Protein AF-A0A7K0P9S9-F1 (afdb_monomer)

pLDDT: mean 76.38, std 18.38, range [38.97, 96.06]

Structure (mmCIF, N/CA/C/O backbone):
data_AF-A0A7K0P9S9-F1
#
_entry.id   AF-A0A7K0P9S9-F1
#
loop_
_atom_site.group_PDB
_atom_site.id
_atom_site.type_symbol
_atom_site.label_atom_id
_atom_site.label_alt_id
_atom_site.label_comp_id
_atom_site.label_asym_id
_atom_site.label_entity_id
_atom_site.label_seq_id
_atom_site.pdbx_PDB_ins_code
_atom_site.Cartn_x
_atom_site.Cartn_y
_atom_site.Cartn_z
_atom_site.occupancy
_atom_site.B_iso_or_equiv
_atom_site.auth_seq_id
_atom_site.auth_comp_id
_atom_site.auth_asym_id
_atom_site.auth_atom_id
_atom_site.pdbx_PDB_model_num
ATOM 1 N N . MET A 1 1 ? 55.069 -42.524 -45.755 1.00 46.22 1 MET A N 1
ATOM 2 C CA . MET A 1 1 ? 55.051 -42.635 -44.283 1.00 46.22 1 MET A CA 1
ATOM 3 C C . MET A 1 1 ? 53.848 -41.819 -43.830 1.00 46.22 1 MET A C 1
ATOM 5 O O . MET A 1 1 ? 53.844 -40.620 -44.064 1.00 46.22 1 MET A O 1
ATOM 9 N N . PHE A 1 2 ? 52.770 -42.476 -43.396 1.00 47.38 2 PHE A N 1
ATOM 10 C CA . PHE A 1 2 ? 51.515 -41.828 -43.003 1.00 47.38 2 PHE A CA 1
ATOM 11 C C . PHE A 1 2 ? 51.431 -41.832 -41.476 1.00 47.38 2 PHE A C 1
ATOM 13 O O . PHE A 1 2 ? 51.396 -42.909 -40.890 1.00 47.38 2 PHE A O 1
ATOM 20 N N . GLU A 1 3 ? 51.360 -40.657 -40.852 1.00 45.53 3 GLU A N 1
ATOM 21 C CA . GLU A 1 3 ? 50.881 -40.504 -39.477 1.00 45.53 3 GLU A CA 1
ATOM 22 C C . GLU A 1 3 ? 49.570 -39.719 -39.521 1.00 45.53 3 GLU A C 1
ATOM 24 O O . GLU A 1 3 ? 49.528 -38.530 -39.824 1.00 45.53 3 GLU A O 1
ATOM 29 N N . ASN A 1 4 ? 48.482 -40.445 -39.280 1.00 43.81 4 ASN A N 1
ATOM 30 C CA . ASN A 1 4 ? 47.153 -39.926 -39.011 1.00 43.81 4 ASN A CA 1
ATOM 31 C C . ASN A 1 4 ? 46.782 -40.371 -37.592 1.00 43.81 4 ASN A C 1
ATOM 33 O O . ASN A 1 4 ? 46.809 -41.565 -37.300 1.00 43.81 4 ASN A O 1
ATOM 37 N N . GLY A 1 5 ? 46.349 -39.417 -36.768 1.00 40.16 5 GLY A N 1
ATOM 38 C CA . GLY A 1 5 ? 45.393 -39.659 -35.689 1.00 40.16 5 GLY A CA 1
ATOM 39 C C . GLY A 1 5 ? 45.955 -39.923 -34.290 1.00 40.16 5 GLY A C 1
ATOM 40 O O . GLY A 1 5 ? 46.344 -41.040 -33.969 1.00 40.16 5 GLY A O 1
ATOM 41 N N . ARG A 1 6 ? 45.804 -38.934 -33.399 1.00 47.31 6 ARG A N 1
ATOM 42 C CA . ARG A 1 6 ? 44.916 -39.009 -32.217 1.00 47.31 6 ARG A CA 1
ATOM 43 C C . ARG A 1 6 ? 45.070 -37.766 -31.336 1.00 47.31 6 ARG A C 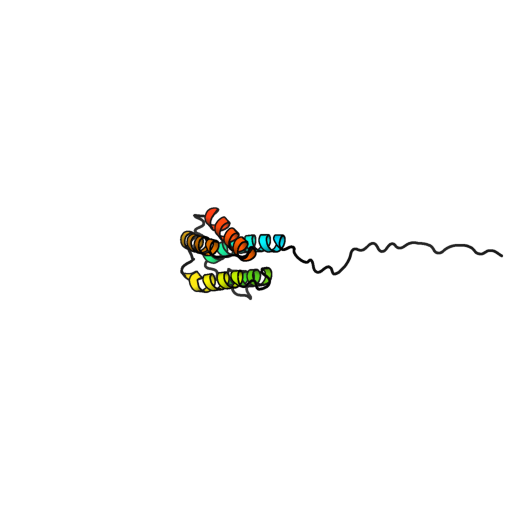1
ATOM 45 O O . ARG A 1 6 ? 46.042 -37.608 -30.612 1.00 47.31 6 ARG A O 1
ATOM 52 N N . GLY A 1 7 ? 44.028 -36.950 -31.346 1.00 43.22 7 GLY A N 1
ATOM 53 C CA . GLY A 1 7 ? 43.718 -35.934 -30.345 1.00 43.22 7 GLY A CA 1
ATOM 54 C C . GLY A 1 7 ? 42.266 -35.540 -30.605 1.00 43.22 7 GLY A C 1
ATOM 55 O O . GLY A 1 7 ? 42.010 -34.700 -31.447 1.00 43.22 7 GLY A O 1
ATOM 56 N N . GLY A 1 8 ? 41.250 -36.237 -30.109 1.00 44.38 8 GLY A N 1
ATOM 57 C CA . GLY A 1 8 ? 41.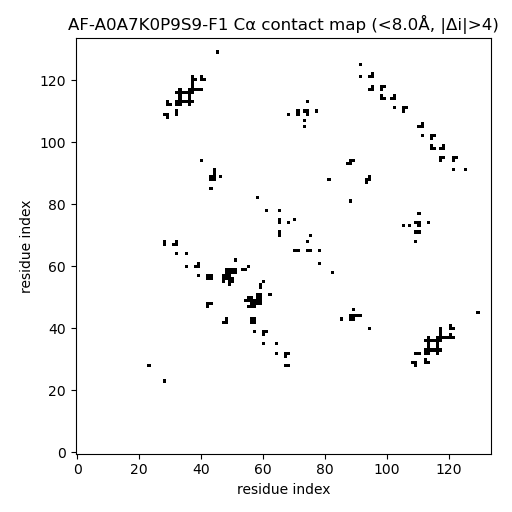169 -36.854 -28.796 1.00 44.38 8 GLY A CA 1
ATOM 58 C C . GLY A 1 8 ? 40.457 -35.893 -27.852 1.00 44.38 8 GLY A C 1
ATOM 59 O O . GLY A 1 8 ? 41.094 -35.349 -26.961 1.00 44.38 8 GLY A O 1
ATOM 60 N N . GLN A 1 9 ? 39.137 -35.796 -28.055 1.00 46.53 9 GLN A N 1
ATOM 61 C CA . GLN A 1 9 ? 38.104 -35.349 -27.114 1.00 46.53 9 GLN A CA 1
ATOM 62 C C . GLN A 1 9 ? 37.778 -33.850 -27.111 1.00 46.53 9 GLN A C 1
ATOM 64 O O . GLN A 1 9 ? 38.332 -33.057 -26.352 1.00 46.53 9 GLN A O 1
ATOM 69 N N . ASP A 1 10 ? 36.775 -33.507 -27.927 1.00 48.75 10 ASP A N 1
ATOM 70 C CA . ASP A 1 10 ? 35.503 -32.964 -27.439 1.00 48.75 10 ASP A CA 1
ATOM 71 C C . ASP A 1 10 ? 35.459 -32.785 -25.918 1.00 48.75 10 ASP A C 1
ATOM 73 O O . ASP A 1 10 ? 35.204 -33.718 -25.153 1.00 48.75 10 ASP A O 1
ATOM 77 N N . ARG A 1 11 ? 35.656 -31.546 -25.479 1.00 45.66 11 ARG A N 1
ATOM 78 C CA . ARG A 1 11 ? 35.035 -31.083 -24.249 1.00 45.66 11 ARG A CA 1
ATOM 79 C C . ARG A 1 11 ? 34.071 -29.981 -24.640 1.00 45.66 11 ARG A C 1
ATOM 81 O O . ARG A 1 11 ? 34.403 -28.801 -24.597 1.00 45.66 11 ARG A O 1
ATOM 88 N N . GLU A 1 12 ? 32.873 -30.406 -25.042 1.00 47.06 12 GLU A N 1
ATOM 89 C CA . GLU A 1 12 ? 31.649 -29.636 -24.841 1.00 47.06 12 GLU A CA 1
ATOM 90 C C . GLU A 1 12 ? 31.688 -29.071 -23.413 1.00 47.06 12 GLU A C 1
ATOM 92 O O . GLU A 1 12 ? 31.370 -29.757 -22.441 1.00 47.06 12 GLU A O 1
ATOM 97 N N . VAL A 1 13 ? 32.083 -27.808 -23.259 1.00 52.38 13 VAL A N 1
ATOM 98 C CA . VAL A 1 13 ? 31.741 -27.054 -22.055 1.00 52.38 13 VAL A CA 1
ATOM 99 C C . VAL A 1 13 ? 30.338 -26.517 -22.292 1.00 52.38 13 VAL A C 1
ATOM 101 O O . VAL A 1 13 ? 30.126 -25.358 -22.637 1.00 52.38 13 VAL A O 1
ATOM 104 N N . ARG A 1 14 ? 29.357 -27.412 -22.139 1.00 48.12 14 ARG A N 1
ATOM 105 C CA . ARG A 1 14 ? 27.990 -27.018 -21.809 1.00 48.12 14 ARG A CA 1
ATOM 106 C C . ARG A 1 14 ? 28.030 -26.332 -20.448 1.00 48.12 14 ARG A C 1
ATOM 108 O O . ARG A 1 14 ? 28.334 -26.961 -19.440 1.00 48.12 14 ARG A O 1
ATOM 115 N N . GLY A 1 15 ? 27.693 -25.052 -20.430 1.00 41.25 15 GLY A N 1
ATOM 116 C CA . GLY A 1 15 ? 27.504 -24.273 -19.215 1.00 41.25 15 GLY A CA 1
ATOM 117 C C . GLY A 1 15 ? 26.820 -22.962 -19.565 1.00 41.25 15 GLY A C 1
ATOM 118 O O . GLY A 1 15 ? 27.440 -22.075 -20.131 1.00 41.25 15 GLY A O 1
ATOM 119 N N . ALA A 1 16 ? 25.522 -22.908 -19.289 1.00 42.31 16 ALA A N 1
ATOM 120 C CA . ALA A 1 16 ? 24.563 -21.838 -19.551 1.00 42.31 16 ALA A CA 1
ATOM 121 C C . ALA A 1 16 ? 25.041 -20.410 -19.156 1.00 42.31 16 ALA A C 1
ATOM 123 O O . ALA A 1 16 ? 25.976 -20.256 -18.370 1.00 42.31 16 ALA A O 1
ATOM 124 N N . PRO A 1 17 ? 24.403 -19.349 -19.692 1.00 45.16 17 PRO A N 1
ATOM 125 C CA . PRO A 1 17 ? 24.971 -18.008 -19.763 1.00 45.16 17 PRO A CA 1
ATOM 126 C C . PRO A 1 17 ? 25.007 -17.342 -18.386 1.00 45.16 17 PRO A C 1
ATOM 128 O O . PRO A 1 17 ? 23.977 -17.150 -17.740 1.00 45.16 17 PRO A O 1
ATOM 131 N N . ALA A 1 18 ? 26.193 -16.930 -17.949 1.00 42.56 18 ALA A N 1
ATOM 132 C CA . ALA A 1 18 ? 26.339 -16.057 -16.796 1.00 42.56 18 ALA A CA 1
ATOM 133 C C . ALA A 1 18 ? 26.134 -14.605 -17.248 1.00 42.56 18 ALA A C 1
ATOM 135 O O . ALA A 1 18 ? 26.981 -14.042 -17.937 1.00 42.56 18 ALA A O 1
ATOM 136 N N . GLY A 1 19 ? 25.009 -14.003 -16.857 1.00 40.16 19 GLY A N 1
ATOM 137 C CA . GLY A 1 19 ? 24.863 -12.545 -16.886 1.00 40.16 19 GLY A CA 1
ATOM 138 C C . GLY A 1 19 ? 23.670 -11.975 -17.643 1.00 40.16 19 GLY A C 1
ATOM 139 O O . GLY A 1 19 ? 23.659 -10.772 -17.893 1.00 40.16 19 GLY A O 1
ATOM 140 N N . ALA A 1 20 ? 22.637 -12.760 -17.958 1.00 39.09 20 ALA A N 1
ATOM 141 C CA . ALA A 1 20 ? 21.330 -12.153 -18.187 1.00 39.09 20 ALA A CA 1
ATOM 142 C C . ALA A 1 20 ? 20.864 -11.576 -16.843 1.00 39.09 20 ALA A C 1
ATOM 144 O O . ALA A 1 20 ? 20.314 -12.296 -16.008 1.00 39.09 20 ALA A O 1
ATOM 145 N N . ALA A 1 21 ? 21.127 -10.286 -16.607 1.00 43.25 21 ALA A N 1
ATOM 146 C CA . ALA A 1 21 ? 20.355 -9.503 -15.656 1.00 43.25 21 ALA A CA 1
ATOM 147 C C . ALA A 1 21 ? 18.896 -9.821 -15.972 1.00 43.25 21 ALA A C 1
ATOM 149 O O . ALA A 1 21 ? 18.417 -9.464 -17.046 1.00 43.25 21 ALA A O 1
ATOM 150 N N . SER A 1 22 ? 18.252 -10.627 -15.126 1.00 48.06 22 SER A N 1
ATOM 151 C CA . SER A 1 22 ? 16.901 -11.096 -15.393 1.00 48.06 22 SER A CA 1
ATOM 152 C C . SER A 1 22 ? 16.034 -9.852 -15.434 1.00 48.06 22 SER A C 1
ATOM 154 O O . SER A 1 22 ? 15.759 -9.244 -14.399 1.00 48.06 22 SER A O 1
ATOM 156 N N . VAL A 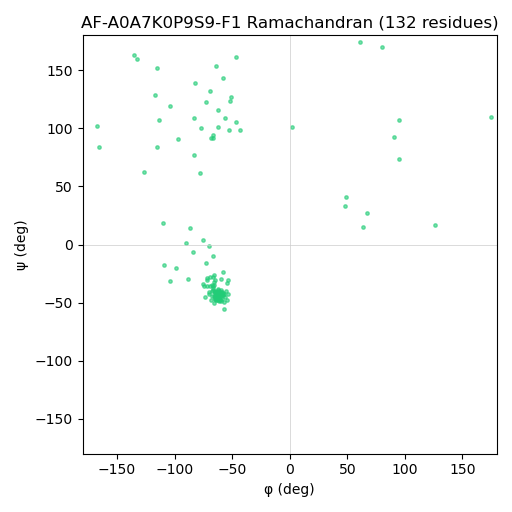1 23 ? 15.704 -9.402 -16.644 1.00 56.38 23 VAL A N 1
ATOM 157 C CA . VAL A 1 23 ? 14.785 -8.296 -16.857 1.00 56.38 23 VAL A CA 1
ATOM 158 C C . VAL A 1 23 ? 13.448 -8.837 -16.377 1.00 56.38 23 VAL A C 1
ATOM 160 O O . VAL A 1 23 ? 12.764 -9.530 -17.120 1.00 56.38 23 VAL A O 1
ATOM 163 N N . GLN A 1 24 ? 13.142 -8.623 -15.093 1.00 68.19 24 GLN A N 1
ATOM 164 C CA . GLN A 1 24 ? 11.859 -9.010 -14.516 1.00 68.19 24 GLN A CA 1
ATOM 165 C C . GLN A 1 24 ? 10.766 -8.441 -15.410 1.00 68.19 24 GLN A C 1
ATOM 167 O O . GLN A 1 24 ? 10.785 -7.244 -15.725 1.00 68.19 24 GLN A O 1
ATOM 172 N N . SER A 1 25 ? 9.854 -9.304 -15.854 1.00 82.19 25 SER A N 1
ATOM 173 C CA . SER A 1 25 ? 8.770 -8.864 -16.715 1.00 82.19 25 SER A CA 1
ATOM 174 C C . SER A 1 25 ? 7.882 -7.873 -15.946 1.00 82.19 25 SER A C 1
ATOM 176 O O . SER A 1 25 ? 7.799 -7.937 -14.714 1.00 82.19 25 SER A O 1
ATOM 178 N N . PRO A 1 26 ? 7.176 -6.956 -16.626 1.00 77.69 26 PRO A N 1
ATOM 179 C CA . PRO A 1 26 ? 6.236 -6.053 -15.961 1.00 77.69 26 PRO A CA 1
ATOM 180 C C . PRO A 1 26 ? 5.187 -6.784 -15.101 1.00 77.69 26 PRO A C 1
ATOM 182 O O . PRO A 1 26 ? 4.765 -6.265 -14.069 1.00 77.69 26 PRO A O 1
ATOM 185 N N . GLN A 1 27 ? 4.799 -8.006 -15.486 1.00 79.94 27 GLN A N 1
ATOM 186 C CA . GLN A 1 27 ? 3.879 -8.850 -14.715 1.00 79.94 27 GLN A CA 1
ATOM 187 C C . GLN A 1 27 ? 4.516 -9.420 -13.440 1.00 79.94 27 GLN A C 1
ATOM 189 O O . GLN A 1 27 ? 3.840 -9.493 -12.410 1.00 79.94 27 GLN A O 1
ATOM 194 N N . ASP A 1 28 ? 5.807 -9.764 -13.471 1.00 87.56 28 ASP A N 1
ATOM 195 C CA . ASP A 1 28 ? 6.541 -10.187 -12.272 1.00 87.56 28 ASP A CA 1
ATOM 196 C C . ASP A 1 28 ? 6.637 -9.038 -11.266 1.00 87.56 28 ASP A C 1
ATOM 198 O O . ASP A 1 28 ? 6.403 -9.231 -10.073 1.00 87.56 28 ASP A O 1
ATOM 202 N N . VAL A 1 29 ? 6.909 -7.821 -11.753 1.00 86.81 29 VAL A N 1
ATOM 203 C CA . VAL A 1 29 ? 6.965 -6.618 -10.909 1.00 86.81 29 VAL A CA 1
ATOM 204 C C . VAL A 1 29 ? 5.596 -6.322 -10.295 1.00 86.81 29 VAL A C 1
ATOM 206 O O . VAL A 1 29 ? 5.508 -6.090 -9.093 1.00 8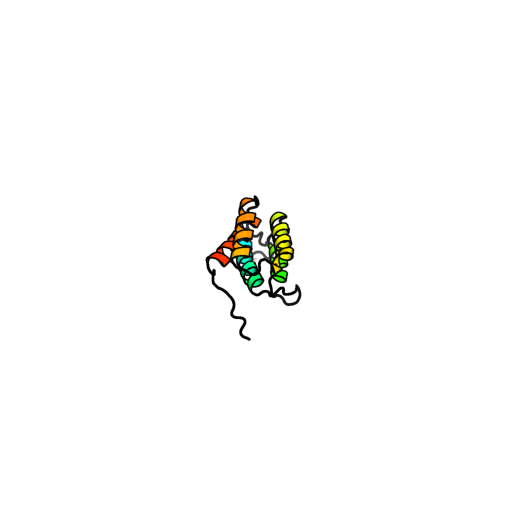6.81 29 VAL A O 1
ATOM 209 N N . ALA A 1 30 ? 4.512 -6.386 -11.072 1.00 89.44 30 ALA A N 1
ATOM 210 C CA . ALA A 1 30 ? 3.160 -6.193 -10.546 1.00 89.44 30 ALA A CA 1
ATOM 211 C C . ALA A 1 30 ? 2.787 -7.253 -9.491 1.00 89.44 30 ALA A C 1
ATOM 213 O O . ALA A 1 30 ? 2.224 -6.920 -8.447 1.00 89.44 30 ALA A O 1
ATOM 214 N N . SER A 1 31 ? 3.145 -8.519 -9.719 1.00 89.81 31 SER A N 1
ATOM 215 C CA . SER A 1 31 ? 2.906 -9.608 -8.761 1.00 89.81 31 SER A CA 1
ATOM 216 C C . SER A 1 31 ? 3.692 -9.407 -7.462 1.00 89.81 31 SER A C 1
ATOM 218 O O . SER A 1 31 ? 3.143 -9.580 -6.372 1.00 89.81 31 SER A O 1
ATOM 220 N N . LEU A 1 32 ? 4.950 -8.968 -7.570 1.00 90.88 32 LEU A N 1
ATOM 221 C CA . LEU A 1 32 ? 5.784 -8.605 -6.427 1.00 90.88 32 LEU A CA 1
ATOM 222 C C . LEU A 1 32 ? 5.185 -7.432 -5.643 1.00 90.88 32 LEU A C 1
ATOM 224 O O . LEU A 1 32 ? 5.095 -7.492 -4.419 1.00 90.88 32 LEU A O 1
ATOM 228 N N . LEU A 1 33 ? 4.719 -6.388 -6.333 1.00 91.69 33 LEU A N 1
ATOM 229 C CA . LEU A 1 33 ? 4.094 -5.234 -5.688 1.00 91.69 33 LEU A CA 1
ATOM 230 C C . LEU A 1 33 ? 2.774 -5.588 -5.007 1.00 91.69 33 LEU A C 1
ATOM 232 O O . LEU A 1 33 ? 2.504 -5.073 -3.924 1.00 91.69 33 LEU A O 1
ATOM 236 N N . ARG A 1 34 ? 1.988 -6.510 -5.571 1.00 94.00 34 ARG A N 1
ATOM 237 C CA . ARG A 1 34 ? 0.801 -7.049 -4.897 1.00 94.00 34 ARG A CA 1
ATOM 238 C C . ARG A 1 34 ? 1.179 -7.773 -3.603 1.00 94.00 34 ARG A C 1
ATOM 240 O O . ARG A 1 34 ? 0.567 -7.526 -2.566 1.00 94.00 34 ARG A O 1
ATOM 247 N N . ALA A 1 35 ? 2.214 -8.612 -3.623 1.00 91.44 35 ALA A N 1
ATOM 248 C CA . ALA A 1 35 ? 2.704 -9.260 -2.406 1.00 91.44 35 ALA A CA 1
ATOM 249 C C . ALA A 1 35 ? 3.171 -8.225 -1.364 1.00 91.44 35 ALA A C 1
ATOM 251 O O . ALA A 1 35 ? 2.745 -8.266 -0.208 1.00 91.44 35 ALA A O 1
ATOM 252 N N . HIS A 1 36 ? 3.957 -7.234 -1.797 1.00 91.31 36 HIS A N 1
ATOM 253 C CA . HIS A 1 36 ? 4.423 -6.144 -0.943 1.00 91.31 36 HIS A CA 1
ATOM 254 C C . HIS A 1 36 ? 3.273 -5.338 -0.337 1.00 91.31 36 HIS A C 1
ATOM 256 O O . HIS A 1 36 ? 3.326 -5.034 0.849 1.00 91.31 36 HIS A O 1
ATOM 262 N N . GLY A 1 37 ? 2.226 -5.019 -1.103 1.00 91.25 37 GLY A N 1
ATOM 263 C CA . GLY A 1 37 ? 1.041 -4.325 -0.595 1.00 91.25 37 GLY A CA 1
ATOM 264 C C . GLY A 1 37 ? 0.380 -5.077 0.558 1.00 91.25 37 GLY A C 1
ATOM 265 O O . GLY A 1 37 ? 0.052 -4.488 1.591 1.00 91.25 37 GLY A O 1
ATOM 26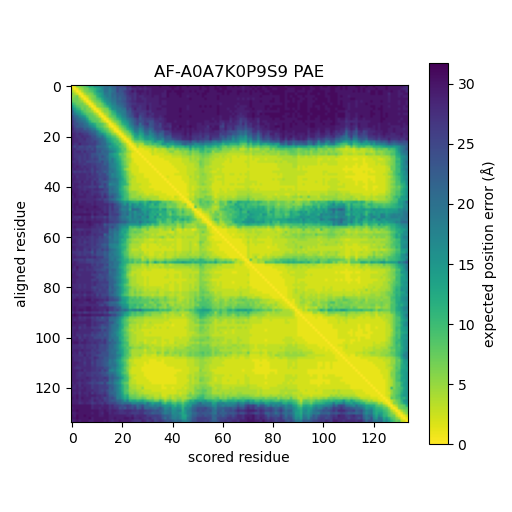6 N N . GLY A 1 38 ? 0.267 -6.401 0.433 1.00 91.06 38 GLY A N 1
ATOM 267 C CA . GLY A 1 38 ? -0.272 -7.244 1.497 1.00 91.06 38 GLY A CA 1
ATOM 268 C C . GLY A 1 38 ? 0.602 -7.264 2.754 1.00 91.06 38 GLY A C 1
ATOM 269 O O . GLY A 1 38 ? 0.091 -7.110 3.869 1.00 91.06 38 GLY A O 1
ATOM 270 N N . ASP A 1 39 ? 1.920 -7.404 2.603 1.00 88.81 39 ASP A N 1
ATOM 271 C CA . ASP A 1 39 ? 2.851 -7.357 3.737 1.00 88.81 39 ASP A CA 1
ATOM 272 C C . ASP A 1 39 ? 2.909 -5.976 4.392 1.00 88.81 39 ASP A C 1
ATOM 274 O O . ASP A 1 39 ? 2.939 -5.866 5.621 1.00 88.81 39 ASP A O 1
ATOM 278 N N . TYR A 1 40 ? 2.838 -4.916 3.593 1.00 87.19 40 TYR A N 1
ATOM 279 C CA . TYR A 1 40 ? 2.814 -3.540 4.067 1.00 87.19 40 TYR A CA 1
ATOM 280 C C . TYR A 1 40 ? 1.588 -3.278 4.950 1.00 87.19 40 TYR A C 1
ATOM 282 O O . TYR A 1 40 ? 1.726 -2.795 6.077 1.00 87.19 40 TYR A O 1
ATOM 290 N N . ALA A 1 41 ? 0.396 -3.688 4.498 1.00 88.94 41 ALA A N 1
ATOM 291 C CA . ALA A 1 41 ? -0.838 -3.595 5.281 1.00 88.94 41 ALA A CA 1
ATOM 292 C C . ALA A 1 41 ? -0.757 -4.391 6.597 1.00 88.94 41 ALA A C 1
ATOM 294 O O . ALA A 1 41 ? -1.182 -3.913 7.653 1.00 88.94 41 ALA A O 1
ATOM 295 N N . ARG A 1 42 ? -0.158 -5.590 6.562 1.00 86.56 42 ARG A N 1
ATOM 296 C CA . ARG A 1 42 ? 0.068 -6.418 7.757 1.00 86.56 42 ARG A CA 1
ATOM 297 C C . ARG A 1 42 ? 0.978 -5.721 8.776 1.00 86.56 42 ARG A C 1
ATOM 299 O O . ARG A 1 42 ? 0.675 -5.720 9.970 1.00 86.56 42 ARG A O 1
ATOM 306 N N . LEU A 1 43 ? 2.085 -5.133 8.324 1.00 85.88 43 LEU A N 1
ATOM 307 C CA . LEU A 1 43 ? 3.091 -4.505 9.188 1.00 85.88 43 LEU A CA 1
ATOM 308 C C . LEU A 1 43 ? 2.638 -3.148 9.747 1.00 85.88 43 LEU A C 1
ATOM 310 O O . LEU A 1 43 ? 2.941 -2.830 10.899 1.00 85.88 43 LEU A O 1
ATOM 314 N N . LEU A 1 44 ? 1.866 -2.370 8.982 1.00 84.38 44 LEU A N 1
ATOM 315 C CA . LEU A 1 44 ? 1.231 -1.142 9.480 1.00 84.38 44 LEU A CA 1
ATOM 316 C C . LEU A 1 44 ? 0.322 -1.424 10.675 1.00 84.38 44 LEU A C 1
ATOM 318 O O . LEU A 1 44 ? 0.391 -0.730 11.689 1.00 84.38 44 LEU A O 1
ATOM 322 N N . ARG A 1 45 ? -0.467 -2.499 10.601 1.00 80.94 45 ARG A N 1
ATOM 323 C CA . ARG A 1 45 ? -1.348 -2.929 11.696 1.00 80.94 45 ARG A CA 1
ATOM 324 C C . ARG A 1 45 ? -0.597 -3.390 12.936 1.00 80.94 45 ARG A C 1
ATOM 326 O O . ARG A 1 45 ? -1.053 -3.155 14.049 1.00 80.94 45 ARG A O 1
ATOM 333 N N . GLN A 1 46 ? 0.579 -3.985 12.758 1.00 80.06 46 GLN A N 1
ATOM 334 C CA . GLN A 1 46 ? 1.474 -4.326 13.865 1.00 80.06 46 GLN A CA 1
ATOM 335 C C . GLN A 1 46 ? 2.038 -3.093 14.583 1.00 80.06 46 GLN A C 1
ATOM 337 O O . GLN A 1 46 ? 2.694 -3.253 15.609 1.00 80.06 46 GLN A O 1
ATOM 342 N N . ARG A 1 47 ? 1.835 -1.880 14.039 1.00 74.00 47 ARG A N 1
ATOM 343 C CA . ARG A 1 47 ? 2.453 -0.631 14.510 1.00 74.00 47 ARG A CA 1
ATOM 344 C C . ARG A 1 47 ? 3.960 -0.781 14.715 1.00 74.00 47 ARG A C 1
ATOM 346 O O . ARG A 1 47 ? 4.543 -0.156 15.594 1.00 74.00 47 ARG A O 1
ATOM 353 N N . ARG A 1 48 ? 4.593 -1.614 13.887 1.00 71.69 48 ARG A N 1
ATOM 354 C CA . ARG A 1 48 ? 6.039 -1.818 13.868 1.00 71.69 48 ARG A CA 1
ATOM 355 C C . ARG A 1 48 ? 6.613 -0.946 12.761 1.00 71.69 48 ARG A C 1
ATOM 357 O O . ARG A 1 48 ? 6.663 -1.412 11.622 1.00 71.69 48 ARG A O 1
ATOM 364 N N . PRO A 1 49 ? 7.004 0.313 13.057 1.00 69.88 49 PRO A N 1
ATOM 365 C CA . PRO A 1 49 ? 7.634 1.167 12.060 1.00 69.88 49 PRO A CA 1
ATOM 366 C C . PRO A 1 49 ? 8.835 0.468 11.449 1.00 69.88 49 PRO A C 1
ATOM 368 O O . PRO A 1 49 ? 8.973 0.480 10.231 1.00 69.88 49 PRO A O 1
ATOM 371 N N . GLY A 1 50 ? 9.638 -0.201 12.279 1.00 69.25 50 GLY A N 1
ATOM 372 C CA . GLY A 1 50 ? 10.912 -0.740 11.844 1.00 69.25 50 GLY A CA 1
ATOM 373 C C . GLY A 1 50 ? 11.851 0.357 11.353 1.00 69.25 50 GLY A C 1
ATOM 374 O O . GLY A 1 50 ? 11.502 1.542 11.257 1.00 69.25 50 GLY A O 1
ATOM 375 N N . THR A 1 51 ? 13.069 -0.033 11.043 1.00 67.44 51 THR A N 1
ATOM 376 C CA . THR A 1 51 ? 14.122 0.840 10.542 1.00 67.44 51 THR A CA 1
ATOM 377 C C . THR A 1 51 ? 14.767 0.174 9.340 1.00 67.44 51 THR A C 1
ATOM 379 O O . THR A 1 51 ? 14.701 -1.038 9.163 1.00 67.44 51 THR A O 1
ATOM 382 N N . ARG A 1 52 ? 15.447 0.951 8.490 1.00 60.34 52 ARG A N 1
ATOM 383 C CA . ARG A 1 52 ? 16.195 0.359 7.367 1.00 60.34 52 ARG A CA 1
ATOM 384 C C . ARG A 1 52 ? 17.250 -0.661 7.829 1.00 60.34 52 ARG A C 1
ATOM 386 O O . ARG A 1 52 ? 17.624 -1.514 7.035 1.00 60.34 52 ARG A O 1
ATOM 393 N N . ALA A 1 53 ? 17.718 -0.565 9.077 1.00 58.62 53 ALA A N 1
ATOM 394 C CA . ALA A 1 53 ? 18.784 -1.395 9.632 1.00 58.62 53 ALA A CA 1
ATOM 395 C C . ALA A 1 53 ? 18.292 -2.709 10.262 1.00 58.62 53 ALA A C 1
ATOM 397 O O . ALA A 1 53 ? 19.028 -3.688 10.245 1.00 58.62 53 ALA A O 1
ATOM 398 N N . ASP A 1 54 ? 17.070 -2.749 10.804 1.00 64.75 54 ASP A N 1
ATOM 399 C CA . ASP A 1 54 ? 16.538 -3.948 11.474 1.00 64.75 54 ASP A CA 1
ATOM 400 C C . ASP A 1 54 ? 15.906 -4.968 10.510 1.00 64.75 54 ASP A C 1
ATOM 402 O O . ASP A 1 54 ? 15.541 -6.067 10.926 1.00 64.75 54 ASP A O 1
ATOM 406 N N . GLY A 1 55 ? 15.782 -4.618 9.223 1.00 66.56 55 GLY A N 1
ATOM 407 C CA . GLY A 1 55 ? 15.235 -5.503 8.191 1.00 66.56 55 GLY A CA 1
ATOM 408 C C . GLY A 1 55 ? 13.768 -5.883 8.412 1.00 66.56 55 GLY A C 1
ATOM 409 O O . GLY A 1 55 ? 13.282 -6.848 7.822 1.00 66.56 55 GLY A O 1
ATOM 410 N N . SER A 1 56 ? 13.056 -5.166 9.282 1.00 71.44 56 SER A N 1
ATOM 411 C CA . SER A 1 56 ? 11.718 -5.521 9.742 1.00 71.44 56 SER A CA 1
ATOM 412 C C . SER A 1 56 ? 10.796 -4.297 9.742 1.00 71.44 56 SER A C 1
ATOM 414 O O . SER A 1 56 ? 11.242 -3.159 9.668 1.00 71.44 56 SER A O 1
ATOM 416 N N . GLY A 1 57 ? 9.480 -4.505 9.798 1.00 78.50 57 GLY A N 1
ATOM 417 C CA . GLY A 1 57 ? 8.514 -3.403 9.896 1.00 78.50 57 GLY A CA 1
ATOM 418 C C . GLY A 1 57 ? 8.197 -2.687 8.579 1.00 78.50 57 GLY A C 1
ATOM 419 O O . GLY A 1 57 ? 8.797 -2.924 7.527 1.00 78.50 57 GLY A O 1
ATOM 420 N N . TRP A 1 58 ? 7.175 -1.830 8.622 1.00 82.62 58 TRP A N 1
ATOM 421 C CA . TRP A 1 58 ? 6.601 -1.257 7.404 1.00 82.62 58 TRP A CA 1
ATOM 422 C C . TRP A 1 58 ? 7.526 -0.229 6.737 1.00 82.62 58 TRP A C 1
ATOM 424 O O . TRP A 1 58 ? 7.556 -0.169 5.516 1.00 82.62 58 TRP A O 1
ATOM 434 N N . ARG A 1 59 ? 8.368 0.516 7.471 1.00 81.25 59 ARG A N 1
ATOM 435 C CA . ARG A 1 59 ? 9.313 1.482 6.866 1.00 81.25 59 ARG A CA 1
ATOM 436 C C . ARG A 1 59 ? 10.410 0.799 6.051 1.00 81.25 59 ARG A C 1
ATOM 438 O O . ARG A 1 59 ? 10.816 1.339 5.026 1.00 81.25 59 ARG A O 1
ATOM 445 N N . PHE A 1 60 ? 10.870 -0.382 6.469 1.00 82.88 60 PHE A N 1
ATOM 446 C CA . PHE A 1 60 ? 11.789 -1.195 5.668 1.00 82.88 60 PHE A CA 1
ATOM 447 C C . PHE A 1 60 ? 11.113 -1.665 4.371 1.00 82.88 60 PHE A C 1
ATOM 449 O O . PHE A 1 60 ? 11.656 -1.486 3.281 1.00 82.88 60 PHE A O 1
ATOM 456 N N . TYR A 1 61 ? 9.884 -2.182 4.4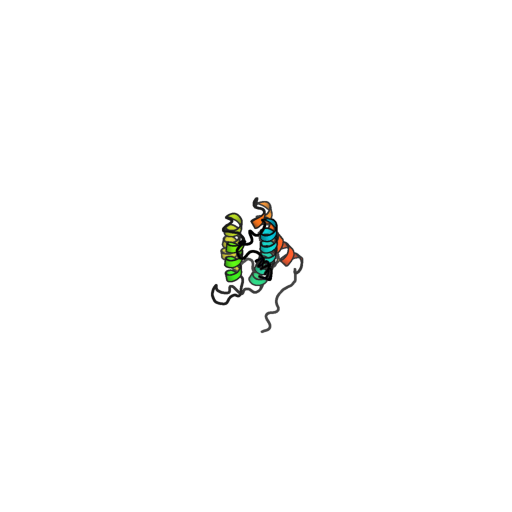74 1.00 79.56 61 TYR A N 1
ATOM 457 C CA . TYR A 1 61 ? 9.114 -2.623 3.308 1.00 79.56 61 TYR A CA 1
ATOM 458 C C . TYR A 1 61 ? 8.718 -1.475 2.369 1.00 79.56 61 TYR A C 1
ATOM 460 O O . TYR A 1 61 ? 8.587 -1.712 1.169 1.00 79.56 61 TYR A O 1
ATOM 468 N N . ALA A 1 62 ? 8.588 -0.236 2.859 1.00 85.12 62 ALA A N 1
ATOM 469 C CA . ALA A 1 62 ? 8.417 0.938 1.998 1.00 85.12 62 ALA A CA 1
ATOM 470 C C . ALA A 1 62 ? 9.608 1.090 1.038 1.00 85.12 62 ALA A C 1
ATOM 472 O O . ALA A 1 62 ? 9.413 1.245 -0.163 1.00 85.12 62 ALA A O 1
ATOM 473 N N . ASP A 1 63 ? 10.840 0.975 1.549 1.00 83.94 63 ASP A N 1
ATOM 474 C CA . ASP A 1 63 ? 12.065 1.072 0.742 1.00 83.94 63 ASP A CA 1
ATOM 475 C C . ASP A 1 63 ? 12.170 -0.082 -0.266 1.00 83.94 63 ASP A C 1
ATOM 477 O O . ASP A 1 63 ? 12.445 0.138 -1.445 1.00 83.94 63 ASP A O 1
ATOM 481 N N . ALA A 1 64 ? 11.877 -1.312 0.171 1.00 84.50 64 ALA A N 1
ATOM 482 C CA . ALA A 1 64 ? 11.865 -2.482 -0.707 1.00 84.50 64 ALA A CA 1
ATOM 483 C C . ALA A 1 64 ? 10.820 -2.352 -1.832 1.00 84.50 64 ALA A C 1
ATOM 485 O O . ALA A 1 64 ? 11.096 -2.694 -2.982 1.00 84.50 64 ALA A O 1
ATOM 486 N N . THR A 1 65 ? 9.639 -1.814 -1.520 1.00 85.94 65 THR A N 1
ATOM 487 C CA . THR A 1 65 ? 8.563 -1.554 -2.492 1.00 85.94 65 THR A CA 1
ATOM 488 C C . THR A 1 65 ? 8.946 -0.460 -3.479 1.00 85.94 65 THR A C 1
ATOM 490 O O . THR A 1 65 ? 8.780 -0.645 -4.682 1.00 85.94 65 THR A O 1
ATOM 493 N N . ALA A 1 66 ? 9.525 0.641 -2.997 1.00 86.31 66 ALA A N 1
ATOM 494 C CA . ALA A 1 66 ? 10.036 1.721 -3.835 1.00 86.31 66 ALA A CA 1
ATOM 495 C C . ALA A 1 66 ? 11.072 1.221 -4.860 1.00 86.31 66 ALA A C 1
ATOM 497 O O . ALA A 1 66 ? 10.975 1.532 -6.051 1.00 86.31 66 ALA A O 1
ATOM 498 N N . ARG A 1 67 ? 12.019 0.381 -4.415 1.00 85.88 67 ARG A N 1
ATOM 499 C CA . ARG A 1 67 ? 13.025 -0.243 -5.293 1.00 85.88 67 ARG A CA 1
ATOM 500 C C . ARG A 1 67 ? 12.398 -1.194 -6.307 1.00 85.88 67 ARG A C 1
ATOM 502 O O . ARG A 1 67 ? 12.734 -1.118 -7.487 1.00 85.88 67 ARG A O 1
ATOM 509 N N . ALA A 1 68 ? 11.489 -2.066 -5.864 1.00 84.19 68 ALA A N 1
ATOM 510 C CA . ALA A 1 68 ? 10.790 -3.009 -6.736 1.00 84.19 68 ALA A CA 1
ATOM 511 C C . ALA A 1 68 ? 9.997 -2.287 -7.836 1.00 84.19 68 ALA A C 1
ATOM 513 O O . ALA A 1 68 ? 10.025 -2.696 -8.993 1.00 84.19 68 ALA A O 1
ATOM 514 N N . ALA A 1 69 ? 9.368 -1.161 -7.497 1.00 85.31 69 ALA A N 1
ATOM 515 C CA . ALA A 1 69 ? 8.629 -0.327 -8.435 1.00 85.31 69 ALA A CA 1
ATOM 516 C C . ALA A 1 69 ? 9.521 0.521 -9.363 1.00 85.31 69 ALA A C 1
ATOM 518 O O . ALA A 1 69 ? 8.996 1.332 -10.118 1.00 85.31 69 ALA A O 1
ATOM 519 N N . ARG A 1 70 ? 10.856 0.379 -9.311 1.00 84.69 70 ARG A N 1
ATOM 520 C CA . ARG A 1 70 ? 11.817 1.162 -10.114 1.00 84.69 70 ARG A CA 1
ATOM 521 C C . ARG A 1 70 ? 11.560 2.675 -10.071 1.00 84.69 70 ARG A C 1
ATOM 523 O O . ARG A 1 70 ? 11.691 3.353 -11.085 1.00 84.69 70 ARG A O 1
ATOM 530 N N . ASN A 1 71 ? 11.223 3.206 -8.898 1.00 72.56 71 ASN A N 1
ATOM 531 C CA . ASN A 1 71 ? 10.897 4.624 -8.720 1.00 72.56 71 ASN A CA 1
ATOM 532 C C . ASN A 1 71 ? 9.607 5.108 -9.413 1.00 72.56 71 ASN A C 1
ATOM 534 O O . ASN A 1 71 ? 9.487 6.295 -9.707 1.00 72.56 71 ASN A O 1
ATOM 538 N N . ASP A 1 72 ? 8.627 4.223 -9.632 1.00 89.62 72 ASP A N 1
ATOM 539 C CA . ASP A 1 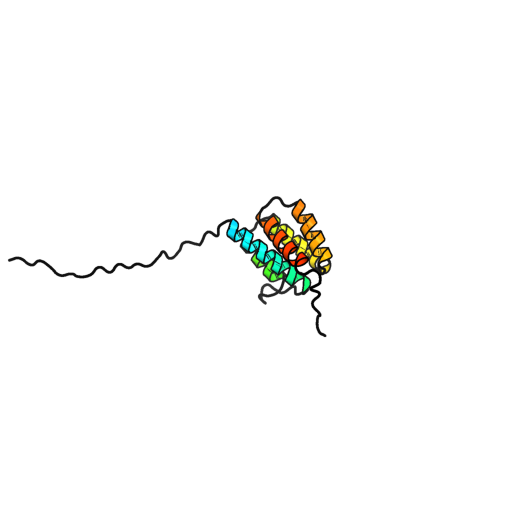72 ? 7.279 4.609 -10.070 1.00 89.62 72 ASP A CA 1
ATOM 540 C C . ASP A 1 72 ? 6.687 5.697 -9.156 1.00 89.62 72 ASP A C 1
ATOM 542 O O . ASP A 1 72 ? 6.610 5.533 -7.932 1.00 89.62 72 ASP A O 1
ATOM 546 N N . ILE A 1 73 ? 6.297 6.822 -9.761 1.00 90.31 73 ILE A N 1
ATOM 547 C CA . ILE A 1 73 ? 5.905 8.041 -9.046 1.00 90.31 73 ILE A CA 1
ATOM 548 C C . ILE A 1 73 ? 4.640 7.812 -8.213 1.00 90.31 73 ILE A C 1
ATOM 550 O O . ILE A 1 73 ? 4.571 8.273 -7.072 1.00 90.31 73 ILE A O 1
ATOM 554 N N . GLU A 1 74 ? 3.654 7.089 -8.743 1.00 93.06 74 GLU A N 1
ATOM 555 C CA . GLU A 1 74 ? 2.391 6.855 -8.041 1.00 93.06 74 GLU A CA 1
ATOM 556 C C . GLU A 1 74 ? 2.594 5.919 -6.848 1.00 93.06 74 GLU A C 1
ATOM 558 O O . GLU A 1 74 ? 2.085 6.196 -5.758 1.00 93.06 74 GLU A O 1
ATOM 563 N N . VAL A 1 75 ? 3.403 4.862 -7.006 1.00 91.75 75 VAL A N 1
ATOM 564 C CA . VAL A 1 75 ? 3.795 3.994 -5.882 1.00 91.75 75 VAL A CA 1
ATOM 565 C C . VAL A 1 75 ? 4.499 4.811 -4.796 1.00 91.75 75 VAL A C 1
ATOM 567 O O . VAL A 1 75 ? 4.183 4.668 -3.615 1.00 91.75 75 VAL A O 1
ATOM 570 N N . HIS A 1 76 ? 5.407 5.714 -5.170 1.00 91.06 76 HIS A N 1
ATOM 571 C CA . HIS A 1 76 ? 6.111 6.567 -4.207 1.00 91.06 76 HIS A CA 1
ATOM 572 C C . HIS A 1 76 ? 5.166 7.499 -3.451 1.00 91.06 76 HIS A C 1
ATOM 574 O O . HIS A 1 76 ? 5.253 7.598 -2.227 1.00 91.06 76 HIS A O 1
ATOM 580 N N . GLN A 1 77 ? 4.239 8.146 -4.155 1.00 92.62 77 GLN A N 1
ATOM 581 C CA . GLN A 1 77 ? 3.239 9.012 -3.532 1.00 92.62 77 GLN A CA 1
ATOM 582 C C . GLN A 1 77 ? 2.361 8.238 -2.543 1.00 92.62 77 GLN A C 1
ATOM 584 O O . GLN A 1 77 ? 2.121 8.719 -1.440 1.00 92.62 77 GLN A O 1
ATOM 589 N N . ILE A 1 78 ? 1.940 7.017 -2.886 1.00 93.69 78 ILE A N 1
ATOM 590 C CA . ILE A 1 78 ? 1.185 6.145 -1.974 1.00 93.69 78 ILE A CA 1
ATOM 591 C C . ILE A 1 78 ? 1.997 5.834 -0.710 1.00 93.69 78 ILE A C 1
ATOM 593 O O . ILE A 1 78 ? 1.485 5.960 0.402 1.00 93.69 78 ILE A O 1
ATOM 597 N N . LEU A 1 79 ? 3.269 5.452 -0.854 1.00 91.38 79 LEU A N 1
ATOM 598 C CA . LEU A 1 79 ? 4.132 5.136 0.289 1.00 91.38 79 LEU A CA 1
ATOM 599 C C . LEU A 1 79 ? 4.343 6.348 1.209 1.00 91.38 79 LEU A C 1
ATOM 601 O O . LEU A 1 79 ? 4.332 6.194 2.435 1.00 91.38 79 LEU A O 1
ATOM 605 N N . VAL A 1 80 ? 4.501 7.547 0.639 1.00 90.38 80 VAL A N 1
ATOM 606 C CA . VAL A 1 80 ? 4.611 8.808 1.391 1.00 90.38 80 VAL A CA 1
ATOM 607 C C . VAL A 1 80 ? 3.304 9.125 2.115 1.00 90.38 80 VAL A C 1
ATOM 609 O O . VAL A 1 80 ? 3.335 9.335 3.329 1.00 90.38 80 VAL A O 1
ATOM 612 N N . ASP A 1 81 ? 2.166 9.083 1.417 1.00 90.50 81 ASP A N 1
ATOM 613 C CA . ASP A 1 81 ? 0.839 9.328 1.997 1.00 90.50 81 ASP A CA 1
ATOM 614 C C . ASP A 1 81 ? 0.591 8.413 3.204 1.00 90.50 81 ASP A C 1
ATOM 616 O O . ASP A 1 81 ? 0.200 8.873 4.280 1.00 90.50 81 ASP A O 1
ATOM 620 N N . ILE A 1 82 ? 0.873 7.113 3.052 1.00 88.31 82 ILE A N 1
ATOM 621 C CA . ILE A 1 82 ? 0.703 6.149 4.140 1.00 88.31 82 ILE A CA 1
ATOM 622 C C . ILE A 1 82 ? 1.692 6.420 5.275 1.00 88.31 82 ILE A C 1
ATOM 624 O O . ILE A 1 82 ? 1.311 6.317 6.435 1.00 88.31 82 ILE A O 1
ATOM 628 N N . SER A 1 83 ? 2.940 6.794 4.983 1.00 82.94 83 SER A N 1
ATOM 629 C CA . SER A 1 83 ? 3.933 7.106 6.022 1.00 82.94 83 SER A CA 1
ATOM 630 C C . SER A 1 83 ? 3.522 8.303 6.883 1.00 82.94 83 SER A C 1
ATOM 632 O O . SER A 1 83 ? 3.731 8.282 8.096 1.00 82.94 83 SER A O 1
ATOM 634 N N . VAL A 1 84 ? 2.910 9.324 6.274 1.00 85.31 84 VAL A N 1
ATOM 635 C CA . VAL A 1 84 ? 2.366 10.498 6.977 1.00 85.31 84 VAL A CA 1
ATOM 636 C C . VAL A 1 84 ? 1.129 10.117 7.793 1.00 85.31 84 VAL A C 1
ATOM 638 O O . VAL A 1 84 ? 1.000 10.512 8.950 1.00 85.31 84 VAL A O 1
ATOM 641 N N . ALA A 1 85 ? 0.238 9.306 7.221 1.00 83.25 85 ALA A N 1
ATOM 642 C CA . ALA A 1 85 ? -1.030 8.933 7.841 1.00 83.25 85 ALA A CA 1
ATOM 643 C C . ALA A 1 85 ? -0.966 7.663 8.714 1.00 83.25 85 ALA A C 1
ATOM 645 O O . ALA A 1 85 ? -1.988 7.263 9.273 1.00 83.25 85 ALA A O 1
ATOM 646 N N . ALA A 1 86 ? 0.200 7.024 8.871 1.00 79.69 86 ALA A N 1
ATOM 647 C CA . ALA A 1 86 ? 0.349 5.697 9.488 1.00 79.69 86 ALA A CA 1
ATOM 648 C C . ALA A 1 86 ? -0.270 5.599 10.893 1.00 79.69 86 ALA A C 1
ATOM 650 O O . ALA A 1 86 ? -0.816 4.562 11.265 1.00 79.69 86 ALA A O 1
ATOM 651 N N . GLN A 1 87 ? -0.232 6.695 11.658 1.00 74.38 87 GLN A N 1
ATOM 652 C CA . GLN A 1 87 ? -0.814 6.787 13.002 1.00 74.38 87 GLN A CA 1
ATOM 653 C C . GLN A 1 87 ? -2.348 6.643 12.993 1.00 74.38 87 GLN A C 1
ATOM 655 O O . GLN A 1 87 ? -2.928 6.108 13.938 1.00 74.38 87 GLN A O 1
ATOM 660 N N . HIS A 1 88 ? -2.993 7.077 11.908 1.00 79.31 88 HIS A N 1
ATOM 661 C CA . HIS A 1 88 ? -4.444 7.065 11.707 1.00 79.31 88 HIS A CA 1
ATOM 662 C C . HIS A 1 88 ? -4.918 5.874 10.860 1.00 79.31 88 HIS A C 1
ATOM 664 O O . HIS A 1 88 ? -6.072 5.471 10.952 1.00 79.31 88 HIS A O 1
ATOM 670 N N . LEU A 1 89 ? -4.018 5.265 10.084 1.00 78.44 89 LEU A N 1
ATOM 671 C CA . LEU A 1 89 ? -4.271 4.071 9.270 1.00 78.44 89 LEU A CA 1
ATOM 672 C C . LEU A 1 89 ? -4.078 2.756 10.049 1.00 78.44 89 LEU A C 1
ATOM 674 O O . LEU A 1 89 ? -3.994 1.685 9.462 1.00 78.44 89 LEU A O 1
ATOM 678 N N . GLY A 1 90 ? -4.005 2.800 11.380 1.00 68.50 90 GLY A N 1
ATOM 679 C CA . GLY A 1 90 ? -3.750 1.618 12.210 1.00 68.50 90 GLY A CA 1
ATOM 680 C C . GLY A 1 90 ? -4.897 0.597 12.285 1.00 68.50 90 GLY A C 1
ATOM 681 O O . GLY A 1 90 ? -4.744 -0.410 12.974 1.00 68.50 90 GLY A O 1
ATOM 682 N N . THR A 1 91 ? -6.037 0.842 11.630 1.00 78.94 91 THR A N 1
ATOM 683 C CA . THR A 1 91 ? -7.205 -0.056 11.605 1.00 78.94 91 THR A CA 1
ATOM 684 C C . THR A 1 91 ? -7.468 -0.583 10.193 1.00 78.94 91 THR A C 1
ATOM 686 O O . THR A 1 91 ? -7.155 0.084 9.205 1.00 78.94 91 THR A O 1
ATOM 689 N N . ASN A 1 92 ? -8.068 -1.777 10.087 1.00 80.81 92 ASN A N 1
ATOM 690 C CA . ASN A 1 92 ? -8.451 -2.356 8.792 1.00 80.81 92 ASN A CA 1
ATOM 691 C C . ASN A 1 92 ? -9.412 -1.433 8.025 1.00 80.81 92 ASN A C 1
ATOM 693 O O . ASN A 1 92 ? -9.203 -1.227 6.836 1.00 80.81 92 ASN A O 1
ATOM 697 N N . ASP A 1 93 ? -10.401 -0.822 8.688 1.00 85.75 93 ASP A N 1
ATOM 698 C CA . ASP A 1 93 ? -11.359 0.074 8.023 1.00 85.75 93 ASP A CA 1
ATOM 699 C C . ASP A 1 93 ? -10.695 1.337 7.464 1.00 85.75 93 ASP A C 1
ATOM 701 O O . ASP A 1 93 ? -10.988 1.744 6.338 1.00 85.75 93 ASP A O 1
ATOM 705 N N . ALA A 1 94 ? -9.760 1.938 8.209 1.00 86.44 94 ALA A N 1
ATOM 706 C CA . ALA A 1 94 ? -9.025 3.109 7.741 1.00 86.44 94 ALA A CA 1
ATOM 707 C C . ALA A 1 94 ? -8.124 2.760 6.545 1.00 86.44 94 ALA A C 1
ATOM 709 O O . ALA A 1 94 ? -8.138 3.468 5.538 1.00 86.44 94 ALA A O 1
ATOM 710 N N . LEU A 1 95 ? -7.400 1.635 6.618 1.00 88.00 95 LEU A N 1
ATOM 711 C CA . LEU A 1 95 ? -6.583 1.119 5.514 1.00 88.00 95 LEU A CA 1
ATOM 712 C C . LEU A 1 95 ? -7.420 0.779 4.282 1.00 88.00 95 LEU A C 1
ATOM 714 O O . LEU A 1 95 ? -7.047 1.149 3.171 1.00 88.00 95 LEU A O 1
ATOM 718 N N . ARG A 1 96 ? -8.560 0.112 4.471 1.00 91.38 96 ARG A N 1
ATOM 719 C CA . ARG A 1 96 ? -9.482 -0.268 3.398 1.00 91.38 96 ARG A CA 1
ATOM 720 C C . ARG A 1 96 ? -10.076 0.956 2.717 1.00 91.38 96 ARG A C 1
ATOM 722 O O . ARG A 1 96 ? -10.073 1.031 1.489 1.00 91.38 96 ARG A O 1
ATOM 729 N N . SER A 1 97 ? -10.555 1.921 3.501 1.00 91.62 97 SER A N 1
ATOM 730 C CA . SER A 1 97 ? -11.113 3.180 2.999 1.00 91.62 97 SER A CA 1
ATOM 731 C C . SER A 1 97 ? -10.065 3.971 2.213 1.00 91.62 97 SER A C 1
ATOM 733 O O . SER A 1 97 ? -10.318 4.376 1.075 1.00 91.62 97 SER A O 1
ATOM 735 N N . TYR A 1 98 ? -8.850 4.096 2.762 1.00 92.56 98 TYR A N 1
ATOM 736 C CA . TYR A 1 98 ? -7.714 4.707 2.075 1.00 92.56 98 TYR A CA 1
ATOM 737 C C . TYR A 1 98 ? -7.407 4.001 0.749 1.00 92.56 98 TYR A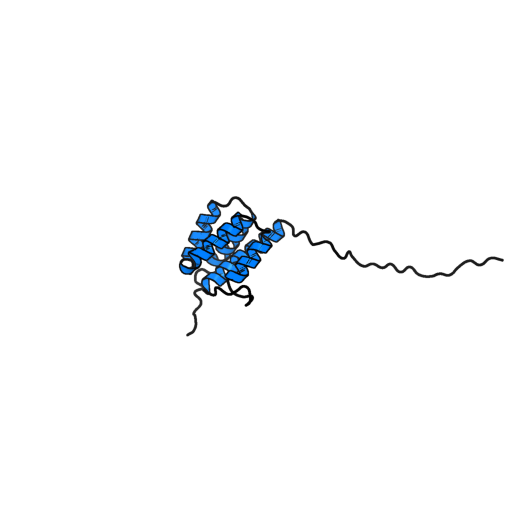 C 1
ATOM 739 O O . TYR A 1 98 ? -7.418 4.643 -0.303 1.00 92.56 98 TYR A O 1
ATOM 747 N N . ALA A 1 99 ? -7.179 2.684 0.780 1.00 93.06 99 ALA A N 1
ATOM 748 C CA . ALA A 1 99 ? -6.755 1.928 -0.391 1.00 93.06 99 ALA A CA 1
ATOM 749 C C . ALA A 1 99 ? -7.835 1.921 -1.481 1.00 93.06 99 ALA A C 1
ATOM 751 O O . ALA A 1 99 ? -7.522 2.137 -2.647 1.00 93.06 99 ALA A O 1
ATOM 752 N N . THR A 1 100 ? -9.112 1.790 -1.109 1.00 94.50 100 THR A N 1
ATOM 753 C CA . THR A 1 100 ? -10.245 1.863 -2.048 1.00 94.50 100 THR A CA 1
ATOM 754 C C . THR A 1 100 ? -10.346 3.245 -2.691 1.00 94.50 100 THR A C 1
ATOM 756 O O . THR A 1 100 ? -10.506 3.357 -3.906 1.00 94.50 100 THR A O 1
ATOM 759 N N . SER A 1 101 ? -10.240 4.311 -1.890 1.00 94.12 101 SER A N 1
ATOM 760 C CA . SER A 1 101 ? -10.301 5.693 -2.378 1.00 94.12 101 SER A CA 1
ATOM 761 C C . SER A 1 101 ? -9.142 6.004 -3.326 1.00 94.12 101 SER A C 1
ATOM 763 O O . SER A 1 101 ? -9.357 6.532 -4.419 1.00 94.12 101 SER A O 1
ATOM 765 N N . LYS A 1 102 ? -7.917 5.614 -2.952 1.00 94.38 102 LYS A N 1
ATOM 766 C CA . LYS A 1 102 ? -6.717 5.817 -3.767 1.00 94.38 102 LYS A CA 1
ATOM 767 C C . LYS A 1 102 ? -6.756 4.970 -5.043 1.00 94.38 102 LYS A C 1
ATOM 769 O O . LYS A 1 102 ? -6.446 5.490 -6.109 1.00 94.38 102 LYS A O 1
ATOM 774 N N . ARG A 1 103 ? -7.237 3.720 -4.983 1.00 93.50 103 ARG A N 1
ATOM 775 C CA . ARG A 1 103 ? -7.321 2.800 -6.136 1.00 93.50 103 ARG A CA 1
ATOM 776 C C . ARG A 1 103 ? -8.185 3.332 -7.281 1.00 93.50 103 ARG A C 1
ATOM 778 O O . ARG A 1 103 ? -7.909 3.008 -8.431 1.00 93.50 103 ARG A O 1
ATOM 785 N N . ARG A 1 104 ? -9.199 4.152 -6.976 1.00 93.19 104 ARG A N 1
ATOM 786 C CA . ARG A 1 104 ? -10.059 4.824 -7.971 1.00 93.19 104 ARG A CA 1
ATOM 787 C C . ARG A 1 104 ? -9.370 5.973 -8.711 1.00 93.19 104 ARG A C 1
ATOM 789 O O . ARG A 1 104 ? -9.918 6.452 -9.694 1.00 93.19 104 ARG A O 1
ATOM 796 N N . ARG A 1 105 ? -8.238 6.460 -8.196 1.00 93.06 105 ARG A N 1
ATOM 797 C CA . ARG A 1 105 ? -7.528 7.645 -8.700 1.00 93.06 105 ARG A CA 1
ATOM 798 C C . ARG A 1 105 ? -6.210 7.313 -9.387 1.00 93.06 105 ARG A C 1
ATOM 800 O O . ARG A 1 105 ? -5.680 8.181 -10.062 1.00 93.06 105 ARG A O 1
ATOM 807 N N . VAL A 1 106 ? -5.674 6.116 -9.156 1.00 92.75 106 VAL A N 1
ATOM 808 C CA . VAL A 1 106 ? -4.414 5.685 -9.766 1.00 92.75 106 VAL A CA 1
ATOM 809 C C . VAL A 1 106 ? -4.653 5.164 -11.173 1.00 92.75 106 VAL A C 1
ATOM 811 O O . VAL A 1 106 ? -5.613 4.425 -11.409 1.00 92.75 106 VAL A O 1
ATOM 814 N N . GLU A 1 107 ? -3.755 5.518 -12.081 1.00 92.38 107 GLU A N 1
ATOM 815 C CA . GLU A 1 107 ? -3.792 5.072 -13.478 1.00 92.38 107 GLU A CA 1
ATOM 816 C C . GLU A 1 107 ? -2.739 3.983 -13.732 1.00 92.38 107 GLU A C 1
ATOM 818 O O . GLU A 1 107 ? -2.958 3.061 -14.521 1.00 92.38 107 GLU A O 1
ATOM 823 N N . GLY A 1 108 ? -1.617 4.040 -13.009 1.00 90.69 108 GLY A N 1
ATOM 824 C CA . GLY A 1 108 ? -0.488 3.136 -13.145 1.00 90.69 108 GLY A CA 1
ATOM 825 C C . GLY A 1 108 ? -0.781 1.702 -12.679 1.00 90.69 108 GLY A C 1
ATOM 826 O O . GLY A 1 108 ? -1.260 1.485 -11.557 1.00 90.69 108 GLY A O 1
ATOM 827 N N . PRO A 1 109 ? -0.422 0.678 -13.481 1.00 91.81 109 PRO A N 1
ATOM 828 C CA . PRO A 1 109 ? -0.688 -0.723 -13.151 1.00 91.81 109 PRO A CA 1
ATOM 829 C C . PRO A 1 109 ? 0.096 -1.214 -11.923 1.00 91.81 109 PRO A C 1
ATOM 831 O O . PRO A 1 109 ? -0.362 -2.105 -11.210 1.00 91.81 109 PRO A O 1
ATOM 834 N N . LEU A 1 110 ? 1.263 -0.627 -11.644 1.00 93.44 110 LEU A N 1
ATOM 835 C CA . LEU A 1 110 ? 2.103 -0.980 -10.498 1.00 93.44 110 LEU A CA 1
ATOM 836 C C . LEU A 1 110 ? 1.510 -0.469 -9.177 1.00 93.44 110 LEU A C 1
ATOM 838 O O . LEU A 1 110 ? 1.401 -1.224 -8.208 1.00 93.44 110 LEU A O 1
ATOM 842 N N . ALA A 1 111 ? 1.056 0.786 -9.164 1.00 93.31 111 ALA A N 1
ATOM 843 C CA . ALA A 1 111 ? 0.329 1.376 -8.044 1.00 93.31 111 ALA A CA 1
ATOM 844 C C . ALA A 1 111 ? -1.000 0.650 -7.788 1.00 93.31 111 ALA A C 1
ATOM 846 O O . ALA A 1 111 ? -1.334 0.342 -6.642 1.00 93.31 111 ALA A O 1
ATOM 847 N N . ALA A 1 112 ? -1.723 0.308 -8.858 1.00 95.12 112 ALA A N 1
ATOM 848 C CA . ALA A 1 112 ? -2.924 -0.512 -8.790 1.00 95.12 112 ALA A CA 1
ATOM 849 C C . ALA A 1 112 ? -2.663 -1.879 -8.137 1.00 95.12 112 ALA A C 1
ATOM 851 O O . ALA A 1 112 ? -3.374 -2.241 -7.200 1.00 95.12 112 ALA A O 1
ATOM 852 N N . ALA A 1 113 ? -1.629 -2.605 -8.575 1.00 95.06 113 ALA A N 1
ATOM 853 C CA . ALA A 1 113 ? -1.280 -3.914 -8.026 1.00 95.06 113 ALA A CA 1
ATOM 854 C C . ALA A 1 113 ? -0.886 -3.843 -6.541 1.00 95.06 113 ALA A C 1
ATOM 856 O O . ALA A 1 113 ? -1.314 -4.681 -5.746 1.00 95.06 113 ALA A O 1
ATOM 857 N N . PHE A 1 114 ? -0.125 -2.817 -6.148 1.00 94.81 114 PHE A N 1
ATOM 858 C CA . PHE A 1 114 ? 0.219 -2.574 -4.746 1.00 94.81 114 PHE A CA 1
ATOM 859 C C . PHE A 1 114 ? -1.030 -2.358 -3.874 1.00 94.81 114 PHE A C 1
ATOM 861 O O . PHE A 1 114 ? -1.192 -3.006 -2.838 1.00 94.81 114 PHE A O 1
ATOM 868 N N . LEU A 1 115 ? -1.951 -1.493 -4.312 1.00 95.81 115 LEU A N 1
ATOM 869 C CA . LEU A 1 115 ? -3.199 -1.218 -3.591 1.00 95.81 115 LEU A CA 1
ATOM 870 C C . LEU A 1 115 ? -4.137 -2.433 -3.551 1.00 95.81 115 LEU A C 1
ATOM 872 O O . LEU A 1 115 ? -4.786 -2.659 -2.532 1.00 95.81 115 LEU A O 1
ATOM 876 N N . GLU A 1 116 ? -4.185 -3.236 -4.615 1.00 96.06 116 GLU A N 1
ATOM 877 C CA . GLU A 1 116 ? -4.905 -4.518 -4.629 1.00 96.06 116 GLU A CA 1
ATOM 878 C C . GLU A 1 116 ? -4.359 -5.471 -3.568 1.00 96.06 116 GLU A C 1
ATOM 880 O O . GLU A 1 116 ? -5.129 -6.041 -2.805 1.00 96.06 116 GLU A O 1
ATOM 885 N N . GLY A 1 117 ? -3.034 -5.573 -3.440 1.00 94.94 117 GLY A N 1
ATOM 886 C CA . GLY A 1 117 ? -2.400 -6.372 -2.392 1.00 94.94 117 GLY A CA 1
ATOM 887 C C . GLY A 1 117 ? -2.792 -5.942 -0.979 1.00 94.94 117 GLY A C 1
ATOM 888 O O . GLY A 1 117 ? -3.053 -6.781 -0.112 1.00 94.94 117 GLY A O 1
ATOM 889 N N . MET A 1 118 ? -2.869 -4.627 -0.747 1.00 93.69 118 MET A N 1
ATOM 890 C CA . MET A 1 118 ? -3.349 -4.079 0.523 1.00 93.69 118 MET A CA 1
ATOM 891 C C . MET A 1 118 ? -4.813 -4.454 0.779 1.00 93.69 118 MET A C 1
ATOM 893 O O . MET A 1 118 ? -5.128 -4.914 1.877 1.00 93.69 118 MET A O 1
ATOM 897 N N . LEU A 1 119 ? -5.687 -4.269 -0.218 1.00 94.38 119 LEU A N 1
ATOM 898 C CA . LEU A 1 119 ? -7.118 -4.581 -0.134 1.00 94.38 119 LEU A CA 1
ATOM 899 C C . LEU A 1 119 ? -7.362 -6.072 0.119 1.00 94.38 119 LEU A C 1
ATOM 901 O O . LEU A 1 119 ? -8.061 -6.416 1.069 1.00 94.38 119 LEU A O 1
ATOM 905 N N . ASP A 1 120 ? -6.708 -6.951 -0.640 1.00 94.06 120 ASP A N 1
ATOM 906 C CA . ASP A 1 120 ? -6.792 -8.404 -0.465 1.00 94.06 120 ASP A CA 1
ATOM 907 C C . ASP A 1 120 ? -6.416 -8.819 0.959 1.00 94.06 120 ASP A C 1
ATOM 909 O O . ASP A 1 120 ? -7.046 -9.696 1.557 1.00 94.06 120 ASP A O 1
ATOM 913 N N . ARG A 1 121 ? -5.388 -8.182 1.535 1.00 91.12 121 ARG A N 1
ATOM 914 C CA . ARG A 1 121 ? -4.955 -8.476 2.902 1.00 91.12 121 ARG A CA 1
ATOM 915 C C . ARG A 1 121 ? -5.986 -8.035 3.934 1.00 91.12 121 ARG A C 1
ATOM 917 O O . ARG A 1 121 ? -6.271 -8.813 4.846 1.00 91.12 121 ARG A O 1
ATOM 924 N N . VAL A 1 122 ? -6.501 -6.809 3.845 1.00 89.06 122 VAL A N 1
ATOM 925 C CA . VAL A 1 122 ? -7.461 -6.298 4.841 1.00 89.06 122 VAL A CA 1
ATOM 926 C C . VAL A 1 122 ? -8.809 -7.012 4.741 1.00 89.06 122 VAL A C 1
ATOM 928 O O . VAL A 1 122 ? -9.392 -7.327 5.776 1.00 89.06 122 VAL A O 1
ATOM 931 N N . ASP A 1 123 ? -9.246 -7.359 3.528 1.00 89.69 123 ASP A N 1
ATOM 932 C CA . ASP A 1 123 ? -10.517 -8.049 3.286 1.00 89.69 123 ASP A CA 1
ATOM 933 C C . ASP A 1 123 ? -10.450 -9.529 3.689 1.00 89.69 123 ASP A C 1
ATOM 935 O O . ASP A 1 123 ? -11.412 -10.061 4.242 1.00 89.69 123 ASP A O 1
ATOM 939 N N . ARG A 1 124 ? -9.303 -10.198 3.490 1.00 86.19 124 ARG A N 1
ATOM 940 C CA . ARG A 1 124 ? -9.095 -11.586 3.944 1.00 86.19 124 ARG A CA 1
ATOM 941 C C . ARG A 1 124 ? -8.948 -11.696 5.463 1.00 86.19 124 ARG A C 1
ATOM 943 O O . ARG A 1 124 ? -9.284 -12.731 6.035 1.00 86.19 124 ARG A O 1
ATOM 950 N N . PHE A 1 125 ? -8.436 -10.655 6.118 1.00 81.81 125 PHE A N 1
ATOM 951 C CA . PHE A 1 125 ? -8.141 -10.653 7.552 1.00 81.81 125 PHE A CA 1
ATOM 952 C C . PHE A 1 125 ?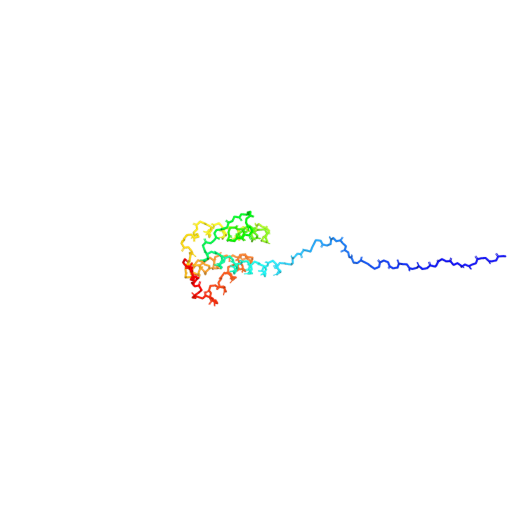 -8.798 -9.463 8.280 1.00 81.81 125 PHE A C 1
ATOM 954 O O . PHE A 1 125 ? -8.089 -8.634 8.870 1.00 81.81 125 PHE A O 1
ATOM 961 N N . PRO A 1 126 ? -10.145 -9.377 8.288 1.00 68.81 126 PRO A N 1
ATOM 962 C CA . PRO A 1 126 ? -10.881 -8.214 8.793 1.00 68.81 126 PRO A CA 1
ATOM 963 C C . PRO A 1 126 ? -10.785 -8.058 10.319 1.00 68.81 126 PRO A C 1
ATOM 965 O O . PRO A 1 126 ? -10.792 -6.937 10.826 1.00 68.81 126 PRO A O 1
ATOM 968 N N . HIS A 1 127 ? -10.608 -9.164 11.048 1.00 62.25 127 HIS A N 1
ATOM 969 C CA . HIS A 1 127 ? -10.528 -9.211 12.518 1.00 62.25 127 HIS A CA 1
ATOM 970 C C . HIS A 1 127 ? -9.141 -9.545 13.049 1.00 62.25 127 HIS A C 1
ATOM 972 O O . HIS A 1 127 ? -9.002 -9.983 14.187 1.00 62.25 127 HIS A O 1
ATOM 978 N N . ASP A 1 128 ? -8.109 -9.380 12.235 1.00 56.91 128 ASP A N 1
ATOM 979 C CA . ASP A 1 128 ? -6.733 -9.674 12.618 1.00 56.91 128 ASP A CA 1
ATOM 980 C C . ASP A 1 128 ? -6.221 -8.504 13.501 1.00 56.91 128 ASP A C 1
ATOM 982 O O . ASP A 1 128 ? -5.338 -7.703 13.202 1.00 56.91 128 ASP A O 1
ATOM 986 N N . VAL A 1 129 ? -6.906 -8.335 14.627 1.00 49.97 129 VAL A N 1
ATOM 987 C CA . VAL A 1 129 ? -6.508 -7.526 15.761 1.00 49.97 129 VAL A CA 1
ATOM 988 C C . VAL A 1 129 ? -5.471 -8.391 16.451 1.00 49.97 129 VAL A C 1
ATOM 990 O O . VAL A 1 129 ? -5.810 -9.366 17.120 1.00 49.97 129 VAL A O 1
ATOM 993 N N . LEU A 1 130 ? -4.191 -8.105 16.225 1.00 51.25 130 LEU A N 1
ATOM 994 C CA . LEU A 1 130 ? -3.150 -8.714 17.036 1.00 51.25 130 LEU A CA 1
ATOM 995 C C . LEU A 1 130 ? -3.468 -8.378 18.490 1.00 51.25 130 LEU A C 1
ATOM 997 O O . LEU A 1 130 ? -3.351 -7.225 18.907 1.00 51.25 130 LEU A O 1
ATOM 1001 N N . ARG A 1 131 ? -3.887 -9.398 19.244 1.00 42.62 131 ARG A N 1
ATOM 1002 C CA . ARG A 1 131 ? -3.693 -9.438 20.686 1.00 42.62 131 ARG A CA 1
ATOM 1003 C C . ARG A 1 131 ? -2.203 -9.192 20.903 1.00 42.62 131 ARG A C 1
ATOM 1005 O O . ARG A 1 131 ? -1.384 -10.080 20.691 1.00 42.62 131 ARG A O 1
ATOM 1012 N N . LEU A 1 132 ? -1.855 -7.952 21.227 1.00 43.81 132 LEU A N 1
ATOM 1013 C CA . LEU A 1 132 ? -0.610 -7.646 21.907 1.00 43.81 132 LEU A CA 1
ATOM 1014 C C . LEU A 1 132 ? -0.790 -8.230 23.305 1.00 43.81 132 LEU A C 1
ATOM 1016 O O . LEU A 1 132 ? -1.421 -7.614 24.162 1.00 43.81 132 LEU A O 1
ATOM 1020 N N . ASP A 1 133 ? -0.363 -9.483 23.455 1.00 41.03 133 ASP A N 1
ATOM 1021 C CA . ASP A 1 133 ? -0.183 -10.090 24.765 1.00 41.03 133 ASP A CA 1
ATOM 1022 C C . ASP A 1 133 ? 0.811 -9.231 25.562 1.00 41.03 133 ASP A C 1
ATOM 1024 O O . ASP A 1 133 ? 1.692 -8.577 24.991 1.00 41.03 133 ASP A O 1
ATOM 1028 N N . ARG A 1 134 ? 0.520 -9.138 26.851 1.00 38.97 134 ARG A N 1
ATOM 1029 C CA . ARG A 1 134 ? 0.789 -8.017 27.749 1.00 38.97 134 ARG A CA 1
ATOM 1030 C C . ARG A 1 134 ? 2.150 -8.124 28.420 1.00 38.97 134 ARG A C 1
ATOM 1032 O O . ARG A 1 134 ? 2.590 -9.264 28.667 1.00 38.97 134 ARG A O 1
#

Sequence (134 aa):
MFENGRGGQDREVRGAPAGAASVQSPQDVASLLRAHGGDYARLLRQRRPGTRADGSGWRFYADATARAARNDIEVHQILVDISVAAQHLGTNDALRSYATSKRRRVEGPLAAAFLEGMLDRVDRFPHDVLRLDR

Radius of gyration: 23.69 Å; Cα contacts (8 Å, |Δi|>4): 139; chains: 1; bounding box: 66×53×72 Å

Nearest PDB structures (foldseek):
  2pfd-assembly1_A  TM=2.429E-01  e=2.661E+00  Rattus norvegicus
  7pqx-assembly1_A  TM=2.850E-01  e=8.357E+00  Thermochaetoides thermophila DSM 1495
  8w73-assembly1_A  TM=2.409E-01  e=9.231E+00  Ureaplasma diversum

Mean predicted aligned error: 11.81 Å

Foldseek 3Di:
DDDDDDDDDDDPPPDDDPDPPPPQPPVNLLQVLLQLLLVLLVQLLVVPCDDCPVCDGNVVSLVVNCVSCVNDPLSNVLSVVCVVCSVVCNALVSQLVVLVVSLVVDDDSSNNSNSNSNNCNCVVCVPPNPPPDD

Solvent-accessible surface area (backbone atoms only — not comparable to full-atom values): 7811 Å² total; per-residue (Å²): 138,88,89,79,89,90,85,84,72,89,74,83,80,82,71,82,84,89,74,75,74,76,75,71,48,73,66,56,44,25,52,49,31,18,52,46,20,25,52,38,50,54,24,43,54,67,68,36,53,55,37,81,85,74,76,35,37,27,54,25,50,46,53,55,46,41,59,65,53,71,68,40,64,65,45,47,50,52,51,49,54,46,66,74,40,43,88,72,38,48,42,53,67,45,41,41,52,48,36,56,59,49,53,76,72,56,83,52,67,53,39,42,26,20,37,48,16,26,43,54,41,36,69,77,44,70,78,74,68,77,79,76,81,128

Secondary structure (DSSP, 8-state):
-----------------TT------HHHHHHHHHHHHHHHHHHHHTT----TTTT-HHHHHHHHHHHHTTT-HHHHHHHHHHHHHTTT--SHHHHHHHHHHHHTT---HHHHHHHHHHHHHHHH-TT-------